Protein AF-A0A9R1X8S5-F1 (afdb_monomer_lite)

Structure (mmCIF, N/CA/C/O backbone):
data_AF-A0A9R1X8S5-F1
#
_entry.id   AF-A0A9R1X8S5-F1
#
loop_
_atom_site.group_PDB
_atom_site.id
_atom_site.type_symbol
_atom_site.label_atom_id
_atom_site.label_alt_id
_atom_site.label_comp_id
_atom_site.label_asym_id
_atom_site.label_entity_id
_atom_site.label_seq_id
_atom_site.pdbx_PDB_ins_code
_atom_site.Cartn_x
_atom_site.Cartn_y
_atom_site.Cartn_z
_atom_site.occupancy
_atom_site.B_iso_or_equiv
_atom_site.auth_seq_id
_atom_site.auth_comp_id
_atom_site.auth_asym_id
_atom_site.auth_atom_id
_atom_site.pdbx_PDB_model_num
ATOM 1 N N . MET A 1 1 ? 43.382 -39.620 19.197 1.00 37.53 1 MET A N 1
ATOM 2 C CA . MET A 1 1 ? 43.225 -40.314 17.901 1.00 37.53 1 MET A CA 1
ATOM 3 C C . MET A 1 1 ? 42.919 -39.214 16.887 1.00 37.53 1 MET A C 1
ATOM 5 O O . MET A 1 1 ? 41.791 -38.759 16.867 1.00 37.53 1 MET A O 1
ATOM 9 N N . LEU A 1 2 ? 43.884 -38.479 16.318 1.00 36.09 2 LEU A N 1
ATOM 10 C CA . LEU A 1 2 ? 44.863 -38.876 15.289 1.00 36.09 2 LEU A CA 1
ATOM 11 C C . LEU A 1 2 ? 44.283 -39.875 14.289 1.00 36.09 2 LEU A C 1
ATOM 13 O O . LEU A 1 2 ? 44.111 -41.015 14.689 1.00 36.09 2 LEU A O 1
ATOM 17 N N . PHE A 1 3 ? 43.974 -39.398 13.078 1.00 35.22 3 PHE A N 1
ATOM 18 C CA . PHE A 1 3 ? 44.136 -40.013 11.744 1.00 35.22 3 PHE A CA 1
ATOM 19 C C . PHE A 1 3 ? 43.619 -38.959 10.732 1.00 35.22 3 PHE A C 1
ATOM 21 O O . PHE A 1 3 ? 42.437 -38.638 10.751 1.00 35.22 3 PHE A O 1
ATOM 28 N N . SER A 1 4 ? 44.470 -38.136 10.110 1.00 34.88 4 SER A N 1
ATOM 29 C CA . SER A 1 4 ? 45.339 -38.388 8.940 1.00 34.88 4 SER A CA 1
ATOM 30 C C . SER A 1 4 ? 44.703 -37.866 7.647 1.00 34.88 4 SER A C 1
ATOM 32 O O . SER A 1 4 ? 43.721 -38.412 7.153 1.00 34.88 4 SER A O 1
ATOM 34 N N . GLU A 1 5 ? 45.312 -36.796 7.130 1.00 37.72 5 GLU A N 1
ATOM 35 C CA . GLU A 1 5 ? 45.160 -36.255 5.779 1.00 37.72 5 GLU A CA 1
ATOM 36 C C . GLU A 1 5 ? 45.355 -37.343 4.719 1.00 37.72 5 GLU A C 1
ATOM 38 O O . GLU A 1 5 ? 46.291 -38.140 4.790 1.00 37.72 5 GLU A O 1
ATOM 43 N N . THR A 1 6 ? 44.498 -37.331 3.701 1.00 41.88 6 THR A N 1
ATOM 44 C CA . THR A 1 6 ? 44.759 -37.995 2.424 1.00 41.88 6 THR A CA 1
ATOM 45 C C . THR A 1 6 ? 44.842 -36.916 1.353 1.00 41.88 6 THR A C 1
ATOM 47 O O . THR A 1 6 ? 43.880 -36.215 1.052 1.00 41.88 6 THR A O 1
ATOM 50 N N . HIS A 1 7 ? 46.066 -36.738 0.863 1.00 35.34 7 HIS A N 1
ATOM 51 C CA . HIS A 1 7 ? 46.405 -35.999 -0.341 1.00 35.34 7 HIS A CA 1
ATOM 52 C C . HIS A 1 7 ? 45.728 -36.665 -1.541 1.00 35.34 7 HIS A C 1
ATOM 54 O O . HIS A 1 7 ? 46.086 -37.794 -1.870 1.00 35.34 7 HIS A O 1
ATOM 60 N N . ASP A 1 8 ? 44.831 -35.954 -2.223 1.00 39.31 8 ASP A N 1
ATOM 61 C CA . ASP A 1 8 ? 44.431 -36.313 -3.583 1.00 39.31 8 ASP A CA 1
ATOM 62 C C . ASP A 1 8 ? 45.248 -35.496 -4.587 1.00 39.31 8 ASP A C 1
ATOM 64 O O . ASP A 1 8 ? 45.293 -34.262 -4.567 1.00 39.31 8 ASP A O 1
ATOM 68 N N . GLN A 1 9 ? 45.974 -36.238 -5.417 1.00 44.06 9 GLN A N 1
ATOM 69 C CA . GLN A 1 9 ? 46.922 -35.759 -6.407 1.00 44.06 9 GLN A CA 1
ATOM 70 C C . GLN A 1 9 ? 46.203 -35.162 -7.619 1.00 44.06 9 GLN A C 1
ATOM 72 O O . GLN A 1 9 ? 45.281 -35.739 -8.192 1.00 44.06 9 GLN A O 1
ATOM 77 N N . GLN A 1 10 ? 46.692 -33.998 -8.034 1.00 44.72 10 GLN A N 1
ATOM 78 C CA . GLN A 1 10 ? 46.282 -33.284 -9.236 1.00 44.72 10 GLN A CA 1
ATOM 79 C C . GLN A 1 10 ? 46.710 -34.047 -10.507 1.00 44.72 10 GLN A C 1
ATOM 81 O O . GLN A 1 10 ? 47.870 -34.459 -10.592 1.00 44.72 10 GLN A O 1
ATOM 86 N N . PRO A 1 11 ? 45.834 -34.216 -11.517 1.00 44.03 11 PRO A N 1
ATOM 87 C CA . PRO A 1 11 ? 46.217 -34.828 -12.786 1.00 44.03 11 PRO A CA 1
ATOM 88 C C . PRO A 1 11 ? 47.120 -33.896 -13.624 1.00 44.03 11 PRO A C 1
ATOM 90 O O . PRO A 1 11 ? 46.993 -32.668 -13.549 1.00 44.03 11 PRO A O 1
ATOM 93 N N . PRO A 1 12 ? 48.046 -34.461 -14.423 1.00 38.69 12 PRO A N 1
ATOM 94 C CA . PRO A 1 12 ? 49.096 -33.713 -15.105 1.00 38.69 12 PRO A CA 1
ATOM 95 C C . PRO A 1 12 ? 48.566 -32.850 -16.258 1.00 38.69 12 PRO A C 1
ATOM 97 O O . PRO A 1 12 ? 47.694 -33.252 -17.027 1.00 38.69 12 PRO A O 1
ATOM 100 N N . GLN A 1 13 ? 49.145 -31.656 -16.379 1.00 41.62 13 GLN A N 1
ATOM 101 C CA . GLN A 1 13 ? 48.945 -30.721 -17.486 1.00 41.62 13 GLN A CA 1
ATOM 102 C C . GLN A 1 13 ? 49.619 -31.266 -18.763 1.00 41.62 13 GLN A C 1
ATOM 104 O O . GLN A 1 13 ? 50.778 -31.682 -18.684 1.00 41.62 13 GLN A O 1
ATOM 109 N N . PRO A 1 14 ? 48.971 -31.234 -19.941 1.00 36.47 14 PRO A N 1
ATOM 110 C CA . PRO A 1 14 ? 49.647 -31.540 -21.195 1.00 36.47 14 PRO A CA 1
ATOM 111 C C . PRO A 1 14 ? 50.532 -30.361 -21.636 1.00 36.47 14 PRO A C 1
ATOM 113 O O . PRO A 1 14 ? 50.054 -29.252 -21.870 1.00 36.47 14 PRO A O 1
ATOM 116 N N . SER A 1 15 ? 51.836 -30.619 -21.750 1.00 32.97 15 SER A N 1
ATOM 117 C CA . SER A 1 15 ? 52.818 -29.745 -22.394 1.00 32.97 15 SER A CA 1
ATOM 118 C C . SER A 1 15 ? 52.654 -29.816 -23.912 1.00 32.97 15 SER A C 1
ATOM 120 O O . SER A 1 15 ? 52.904 -30.862 -24.512 1.00 32.97 15 SER A O 1
ATOM 122 N N . CYS A 1 16 ? 52.257 -28.709 -24.530 1.00 31.02 16 CYS A N 1
ATOM 123 C CA . CYS A 1 16 ? 52.153 -28.586 -25.979 1.00 31.02 16 CYS A CA 1
ATOM 124 C C . CYS A 1 16 ? 53.320 -27.739 -26.502 1.00 31.02 16 CYS A C 1
ATOM 126 O O . CYS A 1 16 ? 53.211 -26.519 -26.588 1.00 31.02 16 CYS A O 1
ATOM 128 N N . GLU A 1 17 ? 54.424 -28.385 -26.871 1.00 28.86 17 GLU A N 1
ATOM 129 C CA . GLU A 1 17 ? 55.383 -27.836 -27.831 1.00 28.86 17 GLU A CA 1
ATOM 130 C C . GLU A 1 17 ? 55.333 -28.694 -29.095 1.00 28.86 17 GLU A C 1
ATOM 132 O O . GLU A 1 17 ? 55.642 -29.882 -29.044 1.00 28.86 17 GLU A O 1
ATOM 137 N N . ALA A 1 18 ? 54.962 -28.090 -30.227 1.00 31.81 18 ALA A N 1
ATOM 138 C CA . ALA A 1 18 ? 55.512 -28.433 -31.534 1.00 31.81 18 ALA A CA 1
ATOM 139 C C . ALA A 1 18 ? 55.161 -27.356 -32.575 1.00 31.81 18 ALA A C 1
ATOM 141 O O . ALA A 1 18 ? 54.002 -27.147 -32.914 1.00 31.81 18 ALA A O 1
ATOM 142 N N . PHE A 1 19 ? 56.228 -26.737 -33.079 1.00 28.81 19 PHE A N 1
ATOM 143 C CA . PHE A 1 19 ? 56.495 -26.424 -34.482 1.00 28.81 19 PHE A CA 1
ATOM 144 C C . PHE A 1 19 ? 55.519 -25.556 -35.288 1.00 28.81 19 PHE A C 1
ATOM 146 O O . PHE A 1 19 ? 54.436 -25.954 -35.705 1.00 28.81 19 PHE A O 1
ATOM 153 N N . ALA A 1 20 ? 56.052 -24.385 -35.647 1.00 34.16 20 ALA A N 1
ATOM 154 C CA . ALA A 1 20 ? 55.613 -23.571 -36.762 1.00 34.16 20 ALA A CA 1
ATOM 155 C C . ALA A 1 20 ? 55.621 -24.372 -38.072 1.00 34.16 20 ALA A C 1
ATOM 157 O O . ALA A 1 20 ? 56.649 -24.915 -38.477 1.00 34.16 20 ALA A O 1
ATOM 158 N N . THR A 1 21 ? 54.496 -24.343 -38.776 1.00 35.56 21 THR A N 1
ATOM 159 C CA . THR A 1 21 ? 54.486 -24.335 -40.236 1.00 35.56 21 THR A CA 1
ATOM 160 C C . THR A 1 21 ? 53.627 -23.160 -40.675 1.00 35.56 21 THR A C 1
ATOM 162 O O . THR A 1 21 ? 52.518 -22.941 -40.194 1.00 35.56 21 THR A O 1
ATOM 165 N N . THR A 1 22 ? 54.251 -22.329 -41.494 1.00 40.75 22 THR A N 1
ATOM 166 C CA . THR A 1 22 ? 53.674 -21.215 -42.228 1.00 40.75 22 THR A CA 1
ATOM 167 C C . THR A 1 22 ? 52.607 -21.736 -43.177 1.00 40.75 22 THR A C 1
ATOM 169 O O . THR A 1 22 ? 52.942 -22.568 -44.011 1.00 40.75 22 THR A O 1
ATOM 172 N N . ASP A 1 23 ? 51.386 -21.215 -43.098 1.00 30.59 23 ASP A N 1
ATOM 173 C CA . ASP A 1 23 ? 50.546 -21.062 -44.282 1.00 30.59 23 ASP A CA 1
ATOM 174 C C . ASP A 1 23 ? 49.576 -19.886 -44.120 1.00 30.59 23 ASP A C 1
ATOM 176 O O . ASP A 1 23 ? 48.956 -19.653 -43.082 1.00 30.59 23 ASP A O 1
ATOM 180 N N . GLU A 1 24 ? 49.571 -19.104 -45.186 1.00 36.66 24 GLU A N 1
ATOM 181 C CA . GLU A 1 24 ? 48.994 -17.795 -45.444 1.00 36.66 24 GLU A CA 1
ATOM 182 C C . GLU A 1 24 ? 47.585 -17.548 -44.866 1.00 36.66 24 GLU A C 1
ATOM 184 O O . GLU A 1 24 ? 46.566 -18.019 -45.371 1.00 36.66 24 GLU A O 1
ATOM 189 N N . GLN A 1 25 ? 47.515 -16.660 -43.872 1.00 35.41 25 GLN A N 1
ATOM 190 C CA . GLN A 1 25 ? 46.388 -15.747 -43.701 1.00 35.41 25 GLN A CA 1
ATOM 191 C C . GLN A 1 25 ? 46.851 -14.341 -44.071 1.00 35.41 25 GLN A C 1
ATOM 193 O O . GLN A 1 25 ? 47.800 -13.845 -43.477 1.00 35.41 25 GLN A O 1
ATOM 198 N N . GLU A 1 26 ? 46.152 -13.694 -45.001 1.00 32.12 26 GLU A N 1
ATOM 199 C CA . GLU A 1 26 ? 45.777 -12.274 -44.914 1.00 32.12 26 GLU A CA 1
ATOM 200 C C . GLU A 1 26 ? 44.805 -11.980 -46.070 1.00 32.12 26 GLU A C 1
ATOM 202 O O . GLU A 1 26 ? 45.117 -12.127 -47.246 1.00 32.12 26 GLU A O 1
ATOM 207 N N . ALA A 1 27 ? 43.519 -11.812 -45.778 1.00 38.19 27 ALA A N 1
ATOM 208 C CA . ALA A 1 27 ? 42.918 -10.605 -45.209 1.00 38.19 27 ALA A CA 1
ATOM 209 C C . ALA A 1 27 ? 42.419 -9.677 -46.321 1.00 38.19 27 ALA A C 1
ATOM 211 O O . ALA A 1 27 ? 43.126 -9.316 -47.262 1.00 38.19 27 ALA A O 1
ATOM 212 N N . ALA A 1 28 ? 41.151 -9.279 -46.206 1.00 40.12 28 ALA A N 1
ATOM 213 C CA . ALA A 1 28 ? 40.581 -8.219 -47.017 1.00 40.12 28 ALA A CA 1
ATOM 214 C C . ALA A 1 28 ? 41.514 -6.999 -46.959 1.00 40.12 28 ALA A C 1
ATOM 216 O O . ALA A 1 28 ? 41.747 -6.448 -45.886 1.00 40.12 28 ALA A O 1
ATOM 217 N N . SER A 1 29 ? 42.067 -6.602 -48.109 1.00 40.44 29 SER A N 1
ATOM 218 C CA . SER A 1 29 ? 43.065 -5.535 -48.216 1.00 40.44 29 SER A CA 1
ATOM 219 C C . SER A 1 29 ? 42.503 -4.190 -47.730 1.00 40.44 29 SER A C 1
ATOM 221 O O . SER A 1 29 ? 41.934 -3.405 -48.490 1.00 40.44 29 SER A O 1
ATOM 223 N N . GLY A 1 30 ? 42.658 -3.913 -46.437 1.00 41.94 30 GLY A N 1
ATOM 224 C CA . GLY A 1 30 ? 42.301 -2.658 -45.788 1.00 41.94 30 GLY A CA 1
ATOM 225 C C . GLY A 1 30 ? 43.497 -1.714 -45.727 1.00 41.94 30 GLY A C 1
ATOM 226 O O . GLY A 1 30 ? 44.060 -1.489 -44.662 1.00 41.94 30 GLY A O 1
ATOM 227 N N . LYS A 1 31 ? 43.917 -1.143 -46.862 1.00 56.78 31 LYS A N 1
ATOM 228 C CA . LYS A 1 31 ? 44.973 -0.111 -46.872 1.00 56.78 31 LYS A CA 1
ATOM 229 C C . LYS A 1 31 ? 44.481 1.141 -46.122 1.00 56.78 31 LYS A C 1
ATOM 231 O O . LYS A 1 31 ? 43.443 1.694 -46.488 1.00 56.78 31 LYS A O 1
ATOM 236 N N . SER A 1 32 ? 45.250 1.661 -45.153 1.00 57.19 32 SER A N 1
ATOM 237 C CA . SER A 1 32 ? 44.872 2.824 -44.308 1.00 57.19 32 SER A CA 1
ATOM 238 C C . SER A 1 32 ? 44.693 4.160 -45.055 1.00 57.19 32 SER A C 1
ATOM 240 O O . SER A 1 32 ? 44.324 5.169 -44.461 1.00 57.19 32 SER A O 1
ATOM 242 N N . LYS A 1 33 ? 44.899 4.173 -46.379 1.00 56.41 33 LYS A N 1
ATOM 243 C CA . LYS A 1 33 ? 44.662 5.329 -47.260 1.00 56.41 33 LYS A CA 1
ATOM 244 C C . LYS A 1 33 ? 43.215 5.423 -47.762 1.00 56.41 33 LYS A C 1
ATOM 246 O O . LYS A 1 33 ? 42.839 6.425 -48.370 1.00 56.41 33 LYS A O 1
ATOM 251 N N . ASN A 1 34 ? 42.390 4.410 -47.505 1.00 56.28 34 ASN A N 1
ATOM 252 C CA . ASN A 1 34 ? 41.013 4.364 -47.979 1.00 56.28 34 ASN A CA 1
ATOM 253 C C . ASN A 1 34 ? 40.075 4.901 -46.893 1.00 56.28 34 ASN A C 1
ATOM 255 O O . ASN A 1 34 ? 39.657 4.177 -45.996 1.00 56.28 34 ASN A O 1
ATOM 259 N N . GLY A 1 35 ? 39.751 6.194 -46.966 1.00 64.12 35 GLY A N 1
ATOM 260 C CA . GLY A 1 35 ? 38.795 6.811 -46.044 1.00 64.12 35 GLY A CA 1
ATOM 261 C C . GLY A 1 35 ? 37.398 6.173 -46.102 1.00 64.12 35 GLY A C 1
ATOM 262 O O . GLY A 1 35 ? 37.053 5.438 -47.028 1.00 64.12 35 GLY A O 1
ATOM 263 N N . THR A 1 36 ? 36.528 6.551 -45.166 1.00 67.00 36 THR A N 1
ATOM 264 C CA . THR A 1 36 ? 35.139 6.062 -45.005 1.00 67.00 36 THR A CA 1
ATOM 265 C C . THR A 1 36 ? 34.192 6.385 -46.175 1.00 67.00 36 THR A C 1
ATOM 267 O O . THR A 1 36 ? 32.988 6.135 -46.101 1.00 67.00 36 THR A O 1
ATOM 270 N N . LYS A 1 37 ? 34.711 6.913 -47.294 1.00 67.88 37 LYS A N 1
ATOM 271 C CA . LYS A 1 37 ? 33.951 7.333 -48.481 1.00 67.88 37 LYS A CA 1
ATOM 272 C C . LYS A 1 37 ? 33.128 6.196 -49.085 1.00 67.88 37 LYS A C 1
ATOM 274 O O . LYS A 1 37 ? 32.024 6.446 -49.564 1.00 67.88 37 LYS A O 1
ATOM 279 N N . HIS A 1 38 ? 33.624 4.958 -49.029 1.00 70.81 38 HIS A N 1
ATOM 280 C CA . HIS A 1 38 ? 32.861 3.799 -49.493 1.00 70.81 38 HIS A CA 1
ATOM 281 C C . HIS A 1 38 ? 31.618 3.560 -48.625 1.00 70.81 38 HIS A C 1
ATOM 283 O O . HIS A 1 38 ? 30.515 3.418 -49.160 1.00 70.81 38 HIS A O 1
ATOM 289 N N . LEU A 1 39 ? 31.779 3.587 -47.300 1.00 67.75 39 LEU A N 1
ATOM 290 C CA . LEU A 1 39 ? 30.678 3.414 -46.358 1.00 67.75 39 LEU A CA 1
ATOM 291 C C . LEU A 1 39 ? 29.693 4.591 -46.421 1.00 67.75 39 LEU A C 1
ATOM 293 O O . LEU A 1 39 ? 28.489 4.381 -46.349 1.00 67.75 39 LEU A O 1
ATOM 297 N N . HIS A 1 40 ? 30.174 5.816 -46.660 1.00 71.50 40 HIS A N 1
ATOM 298 C CA . HIS A 1 40 ? 29.325 6.998 -46.871 1.00 71.50 40 HIS A CA 1
ATOM 299 C C . HIS A 1 40 ? 28.508 6.919 -48.167 1.00 71.50 40 HIS A C 1
ATOM 301 O O . HIS A 1 40 ? 27.339 7.303 -48.203 1.00 71.50 40 HIS A O 1
ATOM 307 N N . LYS A 1 41 ? 29.101 6.386 -49.243 1.00 74.19 41 LYS A N 1
ATOM 308 C CA . LYS A 1 41 ? 28.397 6.130 -50.507 1.00 74.19 41 LYS A CA 1
ATOM 309 C C . LYS A 1 41 ? 27.336 5.042 -50.338 1.00 74.19 41 LYS A C 1
ATOM 311 O O . LYS A 1 41 ? 26.236 5.191 -50.861 1.00 74.19 41 LYS A O 1
ATOM 316 N N . HIS A 1 42 ? 27.633 3.998 -49.561 1.00 73.38 42 HIS A N 1
ATOM 317 C CA . HIS A 1 42 ? 26.634 3.009 -49.159 1.00 73.38 42 HIS A CA 1
ATOM 318 C C . HIS A 1 42 ? 25.529 3.652 -48.308 1.00 73.38 42 HIS A C 1
ATOM 320 O O . HIS A 1 42 ? 24.362 3.483 -48.627 1.00 73.38 42 HIS A O 1
ATOM 326 N N . TYR A 1 43 ? 25.870 4.459 -47.298 1.00 68.88 43 TYR A N 1
ATOM 327 C CA . TYR A 1 43 ? 24.906 5.146 -46.430 1.00 68.88 43 TYR A CA 1
ATOM 328 C C . TYR A 1 43 ? 23.881 5.972 -47.218 1.00 68.88 43 TYR A C 1
ATOM 330 O O . TYR A 1 43 ? 22.691 5.912 -46.921 1.00 68.88 43 TYR A O 1
ATOM 338 N N . LYS A 1 44 ? 24.319 6.695 -48.255 1.00 71.19 44 LYS A N 1
ATOM 339 C CA . LYS A 1 44 ? 23.428 7.507 -49.098 1.00 71.19 44 LYS A CA 1
ATOM 340 C C . LYS A 1 44 ? 22.522 6.690 -50.028 1.00 71.19 44 LYS A C 1
ATOM 342 O O . LYS A 1 44 ? 21.427 7.148 -50.330 1.00 71.19 44 LYS A O 1
ATOM 347 N N . ASN A 1 45 ? 22.959 5.506 -50.465 1.00 66.25 45 ASN A N 1
ATOM 348 C CA . ASN A 1 45 ? 22.245 4.682 -51.452 1.00 66.25 45 ASN A CA 1
ATOM 349 C C . ASN A 1 45 ? 21.611 3.406 -50.868 1.00 66.25 45 ASN A C 1
ATOM 351 O O . ASN A 1 45 ? 21.027 2.615 -51.609 1.00 66.25 45 ASN A O 1
ATOM 355 N N . CYS A 1 46 ? 21.730 3.165 -49.562 1.00 61.97 46 CYS A N 1
ATOM 356 C CA . CYS A 1 46 ? 21.235 1.946 -48.939 1.00 61.97 46 CYS A CA 1
ATOM 357 C C . CYS A 1 46 ? 19.706 1.973 -48.813 1.00 61.97 46 CYS A C 1
ATOM 359 O O . CYS A 1 46 ? 19.140 2.638 -47.944 1.00 61.97 46 CYS A O 1
ATOM 361 N N . ASN A 1 47 ? 19.035 1.170 -49.643 1.00 60.78 47 ASN A N 1
ATOM 362 C CA . ASN A 1 47 ? 17.588 0.950 -49.575 1.00 60.78 47 ASN A CA 1
ATOM 363 C C . ASN A 1 47 ? 17.118 0.351 -48.233 1.00 60.78 47 ASN A C 1
ATOM 365 O O . ASN A 1 47 ? 15.937 0.466 -47.912 1.00 60.78 47 ASN A O 1
ATOM 369 N N . ALA A 1 48 ? 18.015 -0.241 -47.432 1.00 59.06 48 ALA A N 1
ATOM 370 C CA . ALA A 1 48 ? 17.677 -0.851 -46.142 1.00 59.06 48 ALA A CA 1
ATOM 371 C C . ALA A 1 48 ? 17.428 0.171 -45.013 1.00 59.06 48 ALA A C 1
ATOM 373 O O . ALA A 1 48 ? 16.868 -0.189 -43.982 1.00 59.06 48 ALA A O 1
ATOM 374 N N . ARG A 1 49 ? 17.789 1.453 -45.192 1.00 54.06 49 ARG A N 1
ATOM 375 C CA . ARG A 1 49 ? 17.545 2.520 -44.197 1.00 54.06 49 ARG A CA 1
ATOM 376 C C . ARG A 1 49 ? 16.314 3.388 -44.484 1.00 54.06 49 ARG A C 1
ATOM 378 O O . ARG A 1 49 ? 16.187 4.473 -43.924 1.00 54.06 49 ARG A O 1
ATOM 385 N N . LYS A 1 50 ? 15.369 2.919 -45.308 1.00 53.09 50 LYS A N 1
ATOM 386 C CA . LYS A 1 50 ? 14.064 3.596 -45.461 1.00 53.09 50 LYS A CA 1
ATOM 387 C C . LYS A 1 50 ? 13.209 3.569 -44.184 1.00 53.09 50 LYS A C 1
ATOM 389 O O . LYS A 1 50 ? 12.273 4.355 -44.083 1.00 53.09 50 LYS A O 1
ATOM 394 N N . ASN A 1 51 ? 13.555 2.744 -43.196 1.00 56.91 51 ASN A N 1
ATOM 395 C CA . ASN A 1 51 ? 12.885 2.746 -41.900 1.00 56.91 51 ASN A CA 1
ATOM 396 C C . ASN A 1 51 ? 13.528 3.771 -40.963 1.00 56.91 51 ASN A C 1
ATOM 398 O O . ASN A 1 51 ? 14.637 3.584 -40.459 1.00 56.91 51 ASN A O 1
ATOM 402 N N . LYS A 1 52 ? 12.803 4.873 -40.744 1.00 54.75 52 LYS A N 1
ATOM 403 C CA . LYS A 1 52 ? 13.021 5.745 -39.594 1.00 54.75 52 LYS A CA 1
ATOM 404 C C . LYS A 1 52 ? 12.581 4.982 -38.348 1.00 54.75 52 LYS A C 1
ATOM 406 O O . LYS A 1 52 ? 11.461 4.492 -38.299 1.00 54.75 52 LYS A O 1
ATOM 411 N N . ASP A 1 53 ? 13.472 4.975 -37.366 1.00 52.25 53 ASP A N 1
ATOM 412 C CA . ASP A 1 53 ? 13.269 4.496 -36.003 1.00 52.25 53 ASP A CA 1
ATOM 413 C C . ASP A 1 53 ? 13.181 2.968 -35.840 1.00 52.25 53 ASP A C 1
ATOM 415 O O . ASP A 1 53 ? 12.211 2.317 -36.217 1.00 52.25 53 ASP A O 1
ATOM 419 N N . ILE A 1 54 ? 14.192 2.394 -35.181 1.00 55.19 54 ILE A N 1
ATOM 420 C CA . ILE A 1 54 ? 14.151 1.040 -34.602 1.00 55.19 54 ILE A CA 1
ATOM 421 C C . ILE A 1 54 ? 13.323 1.118 -33.306 1.00 55.19 54 ILE A C 1
ATOM 423 O O . ILE A 1 54 ? 13.753 0.720 -32.228 1.00 55.19 54 ILE A O 1
ATOM 427 N N . ARG A 1 55 ? 12.128 1.704 -33.377 1.00 54.16 55 ARG A N 1
ATOM 428 C CA . ARG A 1 55 ? 11.117 1.493 -32.349 1.00 54.16 55 ARG A CA 1
ATOM 429 C C . ARG A 1 55 ? 10.472 0.176 -32.717 1.00 54.16 55 ARG A C 1
ATOM 431 O O . ARG A 1 55 ? 9.857 0.069 -33.772 1.00 54.16 55 ARG A O 1
ATOM 438 N N . HIS A 1 56 ? 10.707 -0.840 -31.896 1.00 55.34 56 HIS A N 1
ATOM 439 C CA . HIS A 1 56 ? 10.140 -2.170 -32.063 1.00 55.34 56 HIS A CA 1
ATOM 440 C C . HIS A 1 56 ? 8.608 -2.072 -32.155 1.00 55.34 56 HIS A C 1
ATOM 442 O O . HIS A 1 56 ? 7.920 -2.127 -31.140 1.00 55.34 56 HIS A O 1
ATOM 448 N N . SER A 1 57 ? 8.050 -1.942 -33.363 1.00 51.44 57 SER A N 1
ATOM 449 C CA . SER A 1 57 ? 6.676 -2.364 -33.599 1.00 51.44 57 SER A CA 1
ATOM 450 C C . SER A 1 57 ? 6.726 -3.886 -33.598 1.00 51.44 57 SER A C 1
ATOM 452 O O . SER A 1 57 ? 7.124 -4.505 -34.588 1.00 51.44 57 SER A O 1
ATOM 454 N N . ILE A 1 58 ? 6.424 -4.499 -32.457 1.00 58.16 58 ILE A N 1
ATOM 455 C CA . ILE A 1 58 ? 6.243 -5.946 -32.397 1.00 58.16 58 ILE A CA 1
ATOM 456 C C . ILE A 1 58 ? 4.986 -6.239 -33.222 1.00 58.16 58 ILE A C 1
ATOM 458 O O . ILE A 1 58 ? 3.874 -5.888 -32.832 1.00 58.16 58 ILE A O 1
ATOM 462 N N . LEU A 1 59 ? 5.178 -6.793 -34.418 1.00 47.88 59 LEU A N 1
ATOM 463 C CA . LEU A 1 59 ? 4.095 -7.209 -35.298 1.00 47.88 59 LEU A CA 1
ATOM 464 C C . LEU A 1 59 ? 3.572 -8.554 -34.786 1.00 47.88 59 LEU A C 1
ATOM 466 O O . LEU A 1 59 ? 4.228 -9.575 -34.973 1.00 47.88 59 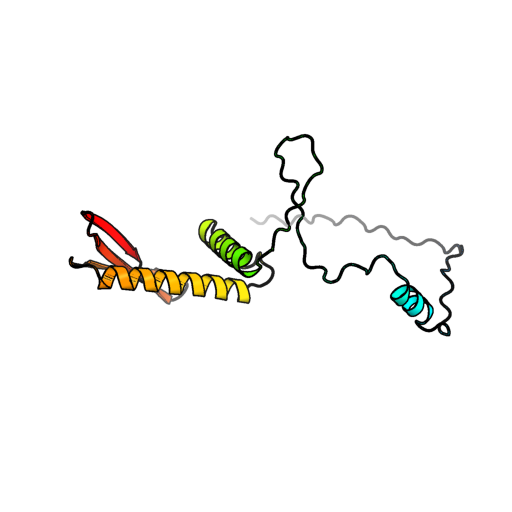LEU A O 1
ATOM 470 N N . ASN A 1 60 ? 2.399 -8.566 -34.154 1.00 56.22 60 ASN A N 1
ATOM 471 C CA . ASN A 1 60 ? 1.708 -9.817 -33.845 1.00 56.22 60 ASN A CA 1
ATOM 472 C C . ASN A 1 60 ? 0.731 -10.152 -34.982 1.00 56.22 60 ASN A C 1
ATOM 474 O O . ASN A 1 60 ? -0.126 -9.321 -35.303 1.00 56.22 60 ASN A O 1
ATOM 478 N N . PRO A 1 61 ? 0.787 -11.354 -35.582 1.00 44.91 61 PRO A N 1
ATOM 479 C CA . PRO A 1 61 ? -0.269 -11.802 -36.471 1.00 44.91 61 PRO A CA 1
ATOM 480 C C . PRO A 1 61 ? -1.509 -12.086 -35.620 1.00 44.91 61 PRO A C 1
ATOM 482 O O . PRO A 1 61 ? -1.569 -13.075 -34.890 1.00 44.91 61 PRO A O 1
ATOM 485 N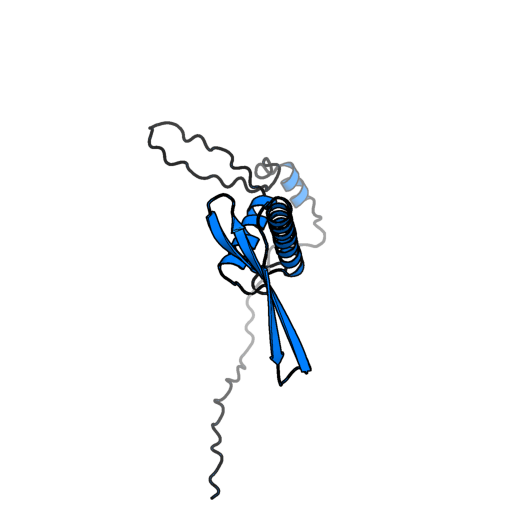 N . ARG A 1 62 ? -2.511 -11.204 -35.689 1.00 46.09 62 ARG A N 1
ATOM 486 C CA . ARG A 1 62 ? -3.834 -11.482 -35.127 1.00 46.09 62 ARG A CA 1
ATOM 487 C C . ARG A 1 62 ? -4.437 -12.628 -35.936 1.00 46.09 62 ARG A C 1
ATOM 489 O O . ARG A 1 62 ? -4.881 -12.424 -37.063 1.00 46.09 62 ARG A O 1
ATOM 496 N N . GLN A 1 63 ? -4.424 -13.840 -35.385 1.00 53.94 63 GLN A N 1
ATOM 497 C CA . GLN A 1 63 ? -5.209 -14.938 -35.934 1.00 53.94 63 GLN A CA 1
ATOM 498 C C . GLN A 1 63 ? -6.685 -14.668 -35.650 1.00 53.94 63 GLN A C 1
ATOM 500 O O . GLN A 1 63 ? -7.232 -15.103 -34.645 1.00 53.94 63 GLN A O 1
ATOM 505 N N . GLU A 1 64 ? -7.344 -13.977 -36.569 1.00 50.34 64 GLU A N 1
ATOM 506 C CA . GLU A 1 64 ? -8.754 -14.231 -36.822 1.00 50.34 64 GLU A CA 1
ATOM 507 C C . GLU A 1 64 ? -8.854 -14.711 -38.266 1.00 50.34 64 GLU A C 1
ATOM 509 O O . GLU A 1 64 ? -8.613 -13.959 -39.208 1.00 50.34 64 GLU A O 1
ATOM 514 N N . LYS A 1 65 ? -9.130 -16.012 -38.422 1.00 51.31 65 LYS A N 1
ATOM 515 C CA . LYS A 1 65 ? -9.407 -16.663 -39.705 1.00 51.31 65 LYS A CA 1
ATOM 516 C C . LYS A 1 65 ? -10.499 -15.887 -40.444 1.00 51.31 65 LYS A C 1
ATOM 518 O O . LYS A 1 65 ? -11.679 -16.119 -40.195 1.00 51.31 65 LYS A O 1
ATOM 523 N N . LYS A 1 66 ? -10.113 -15.024 -41.378 1.00 43.25 66 LYS A N 1
ATOM 524 C CA . LYS A 1 66 ? -10.893 -14.685 -42.570 1.00 43.25 66 LYS A CA 1
ATOM 525 C C . LYS A 1 66 ? -9.910 -14.535 -43.718 1.00 43.25 66 LYS A C 1
ATOM 527 O O . LYS A 1 66 ? -8.915 -13.830 -43.595 1.00 43.25 66 LYS A O 1
ATOM 532 N N . GLU A 1 67 ? -10.168 -15.276 -44.784 1.00 49.44 67 GLU A N 1
ATOM 533 C CA . GLU A 1 67 ? -9.385 -15.301 -46.014 1.00 49.44 67 GLU A CA 1
ATOM 534 C C . GLU A 1 67 ? -9.342 -13.885 -46.606 1.00 49.44 67 GLU A C 1
ATOM 536 O O . GLU A 1 67 ? -10.290 -13.408 -47.222 1.00 49.44 67 GLU A O 1
ATOM 541 N N . GLY A 1 68 ? -8.265 -13.163 -46.314 1.00 59.88 68 GLY A N 1
ATOM 542 C CA . GLY A 1 68 ? -8.047 -11.778 -46.706 1.00 59.88 68 GLY A CA 1
ATOM 543 C C . GLY A 1 68 ? -6.640 -11.327 -46.302 1.00 59.88 68 GLY A C 1
ATOM 544 O O . GLY A 1 68 ? -6.024 -11.954 -45.434 1.00 59.88 68 GLY A O 1
ATOM 545 N N . PRO A 1 69 ? -6.085 -10.281 -46.942 1.00 48.41 69 PRO A N 1
ATOM 546 C CA . PRO A 1 69 ? -4.733 -9.818 -46.654 1.00 48.41 69 PRO A CA 1
ATOM 547 C C . PRO A 1 69 ? -4.612 -9.408 -45.181 1.00 48.41 69 PRO A C 1
ATOM 549 O O . PRO A 1 69 ? -5.409 -8.626 -44.665 1.00 48.41 69 PRO A O 1
ATOM 552 N N . ILE A 1 70 ? -3.608 -9.970 -44.506 1.00 54.50 70 ILE A N 1
ATOM 553 C CA . ILE A 1 70 ? -3.340 -9.781 -43.078 1.00 54.50 70 ILE A CA 1
ATOM 554 C C . ILE A 1 70 ? -3.038 -8.299 -42.828 1.00 54.50 70 ILE A C 1
ATOM 556 O O . ILE A 1 70 ? -1.971 -7.803 -43.190 1.00 54.50 70 ILE A O 1
ATOM 560 N N . SER A 1 71 ? -3.975 -7.586 -42.202 1.00 56.72 71 SER A N 1
ATOM 561 C CA . SER A 1 71 ? -3.732 -6.233 -41.704 1.00 56.72 71 SER A CA 1
ATOM 562 C C . SER A 1 71 ? -2.937 -6.325 -40.403 1.00 56.72 71 SER A C 1
ATOM 564 O O . SER A 1 71 ? -3.434 -6.805 -39.382 1.00 56.72 71 SER A O 1
ATOM 566 N N . LEU A 1 72 ? -1.675 -5.904 -40.450 1.00 55.59 72 LEU A N 1
ATOM 567 C CA . LEU A 1 72 ? -0.808 -5.826 -39.283 1.00 55.59 72 LEU A CA 1
ATOM 568 C C . LEU A 1 72 ? -1.156 -4.556 -38.497 1.00 55.59 72 LEU A C 1
ATOM 570 O O . LEU A 1 72 ? -0.792 -3.450 -38.891 1.00 55.59 72 LEU A O 1
ATOM 574 N N . GLY A 1 73 ? -1.877 -4.707 -37.386 1.00 59.22 73 GLY A N 1
ATOM 575 C CA . GLY A 1 73 ? -2.089 -3.607 -36.448 1.00 59.22 73 GLY A CA 1
ATOM 576 C C . GLY A 1 73 ? -0.770 -3.235 -35.770 1.00 59.22 73 GLY A C 1
ATOM 577 O O . GLY A 1 73 ? -0.111 -4.093 -35.186 1.00 59.22 73 GLY A O 1
ATOM 578 N N . ALA A 1 74 ? -0.373 -1.965 -35.840 1.00 63.47 74 ALA A N 1
ATOM 579 C CA . ALA A 1 74 ? 0.791 -1.471 -35.116 1.00 63.47 74 ALA A CA 1
ATOM 580 C C . ALA A 1 74 ? 0.510 -1.494 -33.602 1.00 63.47 74 ALA A C 1
ATOM 582 O O . ALA A 1 74 ? -0.341 -0.749 -33.119 1.00 63.47 74 ALA A O 1
ATOM 583 N N . HIS A 1 75 ? 1.218 -2.338 -32.845 1.00 68.06 75 HIS A N 1
ATOM 584 C CA . HIS A 1 75 ? 1.247 -2.239 -31.387 1.00 68.06 75 HIS A CA 1
ATOM 585 C C . HIS A 1 75 ? 2.231 -1.137 -30.979 1.00 68.06 75 HIS A C 1
ATOM 587 O O . HIS A 1 75 ? 3.417 -1.196 -31.311 1.00 68.06 75 HIS A O 1
ATOM 593 N N . THR A 1 76 ? 1.743 -0.121 -30.270 1.00 74.56 76 THR A N 1
ATOM 594 C CA . THR A 1 76 ? 2.590 0.902 -29.653 1.00 74.56 76 THR A CA 1
ATOM 595 C C . THR A 1 76 ? 3.094 0.376 -28.315 1.00 74.56 76 THR A C 1
ATOM 597 O O . THR A 1 76 ? 2.331 0.294 -27.356 1.00 74.56 76 THR A O 1
ATOM 600 N N . PHE A 1 77 ? 4.371 0.003 -28.254 1.00 80.94 77 PHE A N 1
ATOM 601 C CA . PHE A 1 77 ? 5.012 -0.405 -27.009 1.00 80.94 77 PHE A CA 1
ATOM 602 C C . PHE A 1 77 ? 5.175 0.802 -26.072 1.00 80.94 77 PHE A C 1
ATOM 604 O O . PHE A 1 77 ? 5.874 1.761 -26.411 1.00 80.94 77 PHE A O 1
ATOM 611 N N . ASP A 1 78 ? 4.548 0.738 -24.895 1.00 86.31 78 ASP A N 1
ATOM 612 C CA . ASP A 1 78 ? 4.764 1.694 -23.809 1.00 86.31 78 ASP A CA 1
ATOM 613 C C . ASP A 1 78 ? 5.740 1.107 -22.778 1.00 86.31 78 ASP A C 1
ATOM 615 O O . ASP A 1 78 ? 5.464 0.126 -22.074 1.00 86.31 78 ASP A O 1
ATOM 619 N N . GLN A 1 79 ? 6.913 1.731 -22.697 1.00 84.38 79 GLN A N 1
ATOM 620 C CA . GLN A 1 79 ? 7.990 1.328 -21.802 1.00 84.38 79 GLN A CA 1
ATOM 621 C C . GLN A 1 79 ? 7.621 1.491 -20.320 1.00 84.38 79 GLN A C 1
ATOM 623 O O . GLN A 1 79 ? 8.143 0.742 -19.492 1.00 84.38 79 GLN A O 1
ATOM 628 N N . ASN A 1 80 ? 6.757 2.451 -19.973 1.00 86.88 80 ASN A N 1
ATOM 629 C CA . ASN A 1 80 ? 6.381 2.729 -18.586 1.00 86.88 80 ASN A CA 1
ATOM 630 C C . ASN A 1 80 ? 5.393 1.688 -18.065 1.00 86.88 80 ASN A C 1
ATOM 632 O O . ASN A 1 80 ? 5.583 1.178 -16.966 1.00 86.88 80 ASN A O 1
ATOM 636 N N . VAL A 1 81 ? 4.402 1.314 -18.880 1.00 87.06 81 VAL A N 1
ATOM 637 C CA . VAL A 1 81 ? 3.441 0.250 -18.537 1.00 87.06 81 VAL A CA 1
ATOM 638 C C . VAL A 1 81 ? 4.175 -1.069 -18.306 1.00 87.06 81 VAL A C 1
ATOM 640 O O . VAL A 1 81 ? 4.006 -1.710 -17.276 1.00 87.06 81 VAL A O 1
ATOM 643 N N . SER A 1 82 ? 5.102 -1.408 -19.205 1.00 88.56 82 SER A N 1
ATOM 644 C CA . SER A 1 82 ? 5.916 -2.622 -19.076 1.00 88.56 82 SER A CA 1
ATOM 645 C C . SER A 1 82 ? 6.775 -2.630 -17.804 1.00 88.56 82 SER A C 1
ATOM 647 O O . SER A 1 82 ? 7.025 -3.685 -17.225 1.00 88.56 82 SER A O 1
ATOM 649 N N . ARG A 1 83 ? 7.249 -1.458 -17.361 1.00 89.12 83 ARG A N 1
ATOM 650 C CA . ARG A 1 83 ? 8.027 -1.322 -16.120 1.00 89.12 83 ARG A CA 1
ATOM 651 C C . ARG A 1 83 ? 7.169 -1.461 -14.871 1.00 89.12 83 ARG A C 1
ATOM 653 O O . ARG A 1 83 ? 7.602 -2.114 -13.928 1.00 89.12 83 ARG A O 1
ATOM 660 N N . ASP A 1 84 ? 5.976 -0.880 -14.876 1.00 90.44 84 ASP A N 1
ATOM 661 C CA . ASP A 1 84 ? 5.011 -1.024 -13.786 1.00 90.44 84 ASP A CA 1
ATOM 662 C C . ASP A 1 84 ? 4.583 -2.492 -13.622 1.00 90.44 84 ASP A C 1
ATOM 664 O O . ASP A 1 84 ? 4.621 -3.040 -12.519 1.00 90.44 84 ASP A O 1
ATOM 668 N N . ASP A 1 85 ? 4.293 -3.179 -14.728 1.00 90.88 85 ASP A N 1
ATOM 669 C CA . ASP A 1 85 ? 3.958 -4.607 -14.715 1.00 90.88 85 ASP A CA 1
ATOM 670 C C . ASP A 1 85 ? 5.122 -5.468 -14.216 1.00 90.88 85 ASP A C 1
ATOM 672 O O . ASP A 1 85 ? 4.924 -6.381 -13.411 1.00 90.88 85 ASP A O 1
ATOM 676 N N . LEU A 1 86 ? 6.353 -5.139 -14.615 1.00 90.44 86 LEU A N 1
ATOM 677 C CA . LEU A 1 86 ? 7.550 -5.795 -14.097 1.00 90.44 86 LEU A CA 1
ATOM 678 C C . LEU A 1 86 ? 7.700 -5.595 -12.583 1.00 90.44 86 LEU A C 1
ATOM 680 O O . LEU A 1 86 ? 7.973 -6.553 -11.862 1.00 90.44 86 LEU A O 1
ATOM 684 N N . ALA A 1 87 ? 7.513 -4.372 -12.082 1.00 91.69 87 ALA A N 1
ATOM 685 C CA . ALA A 1 87 ? 7.613 -4.078 -10.656 1.00 91.69 87 ALA A CA 1
ATOM 686 C C . ALA A 1 87 ? 6.551 -4.843 -9.850 1.00 91.69 87 ALA A C 1
ATOM 688 O O . ALA A 1 87 ? 6.879 -5.452 -8.830 1.00 91.69 87 ALA A O 1
ATOM 689 N N . LYS A 1 88 ? 5.308 -4.909 -10.343 1.00 92.25 88 LYS A N 1
ATOM 690 C CA . LYS A 1 88 ? 4.254 -5.743 -9.745 1.00 92.25 88 LYS A CA 1
ATOM 691 C C . LYS A 1 88 ? 4.621 -7.221 -9.768 1.00 92.25 88 LYS A C 1
ATOM 693 O O . LYS A 1 88 ? 4.450 -7.892 -8.756 1.00 92.25 88 LYS A O 1
ATOM 698 N N . MET A 1 89 ? 5.163 -7.725 -10.876 1.00 91.62 89 MET A N 1
ATOM 699 C CA . MET A 1 89 ? 5.601 -9.118 -10.985 1.00 91.62 89 MET A CA 1
ATOM 700 C C . MET A 1 89 ? 6.691 -9.443 -9.952 1.00 91.62 89 MET A C 1
ATOM 702 O O . MET A 1 89 ? 6.623 -10.475 -9.288 1.00 91.62 89 MET A O 1
ATOM 706 N N . ILE A 1 90 ? 7.669 -8.550 -9.769 1.00 91.69 90 ILE A N 1
ATOM 707 C CA . ILE A 1 90 ? 8.727 -8.698 -8.759 1.00 91.69 90 ILE A CA 1
ATOM 708 C C . ILE A 1 90 ? 8.140 -8.762 -7.349 1.00 91.69 90 ILE A C 1
ATOM 710 O O . ILE A 1 90 ? 8.539 -9.628 -6.575 1.00 91.69 90 ILE A O 1
ATOM 714 N N . ILE A 1 91 ? 7.203 -7.866 -7.024 1.00 92.00 91 ILE A N 1
ATOM 715 C CA . ILE A 1 91 ? 6.554 -7.811 -5.707 1.00 92.00 91 ILE A CA 1
ATOM 716 C C . ILE A 1 91 ? 5.728 -9.079 -5.455 1.00 92.00 91 ILE A C 1
ATOM 718 O O . ILE A 1 91 ? 5.845 -9.676 -4.392 1.00 92.00 91 ILE A O 1
ATOM 722 N N . LEU A 1 92 ? 4.916 -9.503 -6.429 1.00 93.62 92 LEU A N 1
ATOM 723 C CA . LEU A 1 92 ? 3.999 -10.639 -6.288 1.00 93.62 92 LEU A CA 1
ATOM 724 C C . LEU A 1 92 ? 4.716 -11.986 -6.149 1.00 93.62 92 LEU A C 1
ATOM 726 O O . LEU A 1 92 ? 4.222 -12.867 -5.453 1.00 93.62 92 LEU A O 1
ATOM 730 N N . HIS A 1 93 ? 5.857 -12.152 -6.818 1.00 91.81 93 HIS A N 1
ATOM 731 C CA . HIS A 1 93 ? 6.627 -13.399 -6.816 1.00 91.81 93 HIS A CA 1
ATOM 732 C C . HIS A 1 93 ? 7.888 -13.339 -5.942 1.00 91.81 93 HIS A C 1
ATOM 734 O O . HIS A 1 93 ? 8.709 -14.251 -6.004 1.00 91.81 93 HIS A O 1
ATOM 740 N N . GLU A 1 94 ? 8.066 -12.268 -5.164 1.00 88.75 94 GLU A N 1
ATOM 741 C CA . GLU A 1 94 ? 9.206 -12.070 -4.257 1.00 88.75 94 GLU A CA 1
ATOM 742 C C . GLU A 1 94 ? 10.580 -12.228 -4.942 1.00 88.75 94 GLU A C 1
ATOM 744 O O . GLU A 1 94 ? 11.554 -12.709 -4.355 1.00 88.75 94 GLU A O 1
ATOM 749 N N . TYR A 1 95 ? 10.686 -11.812 -6.209 1.00 89.25 95 TYR A N 1
ATOM 750 C CA . TYR A 1 95 ? 11.926 -11.978 -6.963 1.00 89.25 95 TYR A CA 1
ATOM 751 C C . TYR A 1 95 ? 13.060 -11.121 -6.392 1.00 89.25 95 TYR A C 1
ATOM 753 O O . TYR A 1 95 ? 12.863 -9.963 -6.003 1.00 89.25 95 TYR A O 1
ATOM 761 N N . PRO A 1 96 ? 14.303 -11.631 -6.415 1.00 87.25 96 PRO A N 1
ATOM 762 C CA . PRO A 1 96 ? 15.425 -10.890 -5.884 1.00 87.25 96 PRO A CA 1
ATOM 763 C C . PRO A 1 96 ? 15.731 -9.672 -6.770 1.00 87.25 96 PRO A C 1
ATOM 765 O O . PRO A 1 96 ? 15.927 -9.761 -7.984 1.00 87.25 96 PRO A O 1
ATOM 768 N N . LEU A 1 97 ? 15.857 -8.501 -6.136 1.00 83.00 97 LEU A N 1
ATOM 769 C CA . LEU A 1 97 ? 16.101 -7.210 -6.806 1.00 83.00 97 LEU A CA 1
ATOM 770 C C . LEU A 1 97 ? 17.454 -7.119 -7.541 1.00 83.00 97 LEU A C 1
ATOM 772 O O . LEU A 1 97 ? 17.789 -6.073 -8.095 1.00 83.00 97 LEU A O 1
ATOM 776 N N . ASN A 1 98 ? 18.285 -8.159 -7.470 1.00 80.50 98 ASN A N 1
ATOM 777 C CA . ASN A 1 98 ? 19.588 -8.240 -8.131 1.00 80.50 98 ASN A CA 1
ATOM 778 C C . ASN A 1 98 ? 19.522 -8.860 -9.535 1.00 80.50 98 ASN A C 1
ATOM 780 O O . ASN A 1 98 ? 20.481 -8.711 -10.280 1.00 80.50 98 ASN A O 1
ATOM 784 N N . MET A 1 99 ? 18.418 -9.526 -9.886 1.00 74.50 99 MET A N 1
ATOM 785 C CA . MET A 1 99 ? 18.263 -10.236 -11.158 1.00 74.50 99 MET A CA 1
ATOM 786 C C . MET A 1 99 ? 18.038 -9.285 -12.344 1.00 74.50 99 MET A C 1
ATOM 788 O O . MET A 1 99 ? 18.185 -9.673 -13.497 1.00 74.50 99 MET A O 1
ATOM 792 N N . HIS A 1 100 ? 17.702 -8.025 -12.072 1.00 72.19 100 HIS A N 1
ATOM 793 C CA . HIS A 1 100 ? 17.289 -7.071 -13.090 1.00 72.19 100 HIS A CA 1
ATOM 794 C C . HIS A 1 100 ? 18.368 -6.042 -13.437 1.00 72.19 100 HIS A C 1
ATOM 796 O O . HIS A 1 100 ? 19.154 -5.618 -12.589 1.00 72.19 100 HIS A O 1
ATOM 802 N N . LEU A 1 101 ? 18.319 -5.577 -14.689 1.00 68.19 101 LEU A N 1
ATOM 803 C CA . LEU A 1 101 ? 19.326 -4.725 -15.332 1.00 68.19 101 LEU A CA 1
ATOM 804 C C . LEU A 1 101 ? 19.587 -3.388 -14.615 1.00 68.19 101 LEU A C 1
ATOM 806 O O . LEU A 1 101 ? 20.681 -2.844 -14.733 1.00 68.19 101 LEU A O 1
ATOM 810 N N . SER A 1 102 ? 18.624 -2.859 -13.848 1.00 82.00 102 SER A N 1
ATOM 811 C CA . SER A 1 102 ? 18.838 -1.664 -13.023 1.00 82.00 102 SER A CA 1
ATOM 812 C C . SER A 1 102 ? 18.148 -1.760 -11.664 1.00 82.00 102 SER A C 1
ATOM 814 O O . SER A 1 102 ? 16.953 -1.493 -11.504 1.00 82.00 102 SER A O 1
ATOM 816 N N . ARG A 1 103 ? 18.946 -2.089 -10.645 1.00 85.12 103 ARG A N 1
ATOM 817 C CA . ARG A 1 103 ? 18.510 -2.152 -9.246 1.00 85.12 103 ARG A CA 1
ATOM 818 C C . ARG A 1 103 ? 17.952 -0.819 -8.744 1.00 85.12 103 ARG A C 1
ATOM 820 O O . ARG A 1 103 ? 17.008 -0.816 -7.964 1.00 85.12 103 ARG A O 1
ATOM 827 N N . THR A 1 104 ? 18.566 0.303 -9.110 1.00 87.88 104 THR A N 1
ATOM 828 C CA . THR A 1 104 ? 18.161 1.636 -8.629 1.00 87.88 104 THR A CA 1
ATOM 829 C C . THR A 1 104 ? 16.809 2.035 -9.198 1.00 87.88 104 THR A C 1
ATOM 831 O O . THR A 1 104 ? 15.953 2.519 -8.465 1.00 87.88 104 THR A O 1
ATOM 834 N N . THR A 1 105 ? 16.604 1.755 -10.481 1.00 88.38 105 THR A N 1
ATOM 835 C CA . THR A 1 105 ? 15.366 2.031 -11.202 1.00 88.38 105 THR A CA 1
ATOM 836 C C . THR A 1 105 ? 14.199 1.235 -10.624 1.00 88.38 105 THR A C 1
ATOM 838 O O . THR A 1 105 ? 13.214 1.828 -10.211 1.00 88.38 105 THR A O 1
ATOM 841 N N . ILE A 1 106 ? 14.350 -0.083 -10.469 1.00 90.00 106 ILE A N 1
ATOM 842 C CA . ILE A 1 106 ? 13.290 -0.933 -9.903 1.00 90.00 106 ILE A CA 1
ATOM 843 C C . ILE A 1 106 ? 12.997 -0.588 -8.446 1.00 90.00 106 ILE A C 1
ATOM 845 O O . ILE A 1 106 ? 11.846 -0.605 -8.028 1.00 90.00 106 ILE A O 1
ATOM 849 N N . LYS A 1 107 ? 14.022 -0.237 -7.660 1.00 90.94 107 LYS A N 1
ATOM 850 C CA . LYS A 1 107 ? 13.806 0.252 -6.294 1.00 90.94 107 LYS A CA 1
ATOM 851 C C . LYS A 1 107 ? 12.949 1.516 -6.268 1.00 90.94 107 LYS A C 1
ATOM 853 O O . LYS A 1 107 ? 12.125 1.640 -5.370 1.00 90.94 107 LYS A O 1
ATOM 858 N N . SER A 1 108 ? 13.162 2.439 -7.209 1.00 92.44 108 SER A N 1
ATOM 859 C CA . SER A 1 108 ? 12.322 3.634 -7.338 1.00 92.44 108 SER A CA 1
ATOM 860 C C . SER A 1 108 ? 10.893 3.247 -7.702 1.00 92.44 108 SER A C 1
ATOM 862 O O . SER A 1 108 ? 9.979 3.620 -6.981 1.00 92.44 108 SER A O 1
ATOM 864 N N . ASP A 1 109 ? 10.719 2.417 -8.732 1.00 92.62 109 ASP A N 1
ATOM 865 C CA . ASP A 1 109 ? 9.398 2.001 -9.216 1.00 92.62 109 ASP A CA 1
ATOM 866 C C . ASP A 1 109 ? 8.587 1.293 -8.104 1.00 92.62 109 ASP A C 1
ATOM 868 O O . ASP A 1 109 ? 7.430 1.622 -7.854 1.00 92.62 109 ASP A O 1
ATOM 872 N N . ILE A 1 110 ? 9.214 0.381 -7.346 1.00 93.69 110 ILE A N 1
ATOM 873 C CA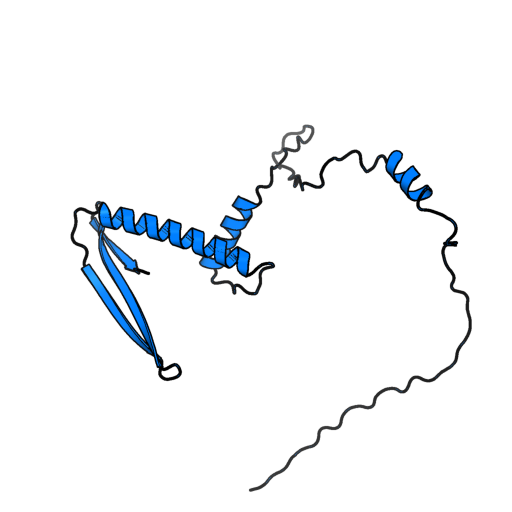 . ILE A 1 110 ? 8.586 -0.289 -6.190 1.00 93.69 110 ILE A CA 1
ATOM 874 C C . ILE A 1 110 ? 8.219 0.717 -5.092 1.00 93.69 110 ILE A C 1
ATOM 876 O O . ILE A 1 110 ? 7.160 0.604 -4.471 1.00 93.69 110 ILE A O 1
ATOM 880 N N . LYS A 1 111 ? 9.087 1.702 -4.832 1.00 94.31 111 LYS A N 1
ATOM 881 C CA . LYS A 1 111 ? 8.823 2.747 -3.839 1.00 94.31 111 LYS A CA 1
ATOM 882 C C . LYS A 1 111 ? 7.619 3.600 -4.240 1.00 94.31 111 LYS A C 1
ATOM 884 O O . LYS A 1 111 ? 6.800 3.920 -3.382 1.00 94.31 111 LYS A O 1
ATOM 889 N N . ASP A 1 112 ? 7.488 3.924 -5.520 1.00 95.25 112 ASP A N 1
ATOM 890 C CA . ASP A 1 112 ? 6.369 4.710 -6.037 1.00 95.25 112 ASP A CA 1
ATOM 891 C C . ASP A 1 112 ? 5.047 3.935 -5.919 1.00 95.25 112 ASP A C 1
ATOM 893 O O . ASP A 1 112 ? 4.048 4.480 -5.437 1.00 95.25 112 ASP A O 1
ATOM 897 N N . ILE A 1 113 ? 5.054 2.634 -6.242 1.00 95.00 113 ILE A N 1
ATOM 898 C CA . ILE A 1 113 ? 3.907 1.740 -6.012 1.00 95.00 113 ILE A CA 1
ATOM 899 C C . ILE A 1 113 ? 3.523 1.746 -4.528 1.00 95.00 113 ILE A C 1
ATOM 901 O O . ILE A 1 113 ? 2.354 1.958 -4.194 1.00 95.00 113 ILE A O 1
ATOM 905 N N . PHE A 1 114 ? 4.496 1.587 -3.631 1.00 95.00 114 PHE A N 1
ATOM 906 C CA . PHE A 1 114 ? 4.262 1.595 -2.189 1.00 95.00 114 PHE A CA 1
ATOM 907 C C . PHE A 1 114 ? 3.641 2.909 -1.690 1.00 95.00 114 PHE A C 1
ATOM 909 O O . PHE A 1 114 ? 2.650 2.875 -0.959 1.00 95.00 114 PHE A O 1
ATOM 916 N N . GLU A 1 115 ? 4.168 4.069 -2.089 1.00 96.19 115 GLU A N 1
ATOM 917 C CA . GLU A 1 115 ? 3.610 5.363 -1.670 1.00 96.19 115 GLU A CA 1
ATOM 918 C C . GLU A 1 115 ? 2.186 5.577 -2.215 1.00 96.19 115 GLU A C 1
ATOM 920 O O . GLU A 1 115 ? 1.325 6.151 -1.532 1.00 96.19 115 GLU A O 1
ATOM 925 N N . SER A 1 116 ? 1.896 5.054 -3.412 1.00 95.50 116 SER A N 1
ATOM 926 C CA . SER A 1 116 ? 0.546 5.077 -3.978 1.00 95.50 116 SER A CA 1
ATOM 927 C C . SER A 1 116 ? -0.441 4.245 -3.144 1.00 95.50 116 SER A C 1
ATOM 929 O O . SER A 1 116 ? -1.508 4.744 -2.775 1.00 95.50 116 SER A O 1
ATOM 931 N N . GLU A 1 117 ? -0.071 3.020 -2.756 1.00 94.69 117 GLU A N 1
ATOM 932 C CA . GLU A 1 117 ? -0.895 2.129 -1.927 1.00 94.69 117 GLU A CA 1
ATOM 933 C C . GLU A 1 117 ? -1.075 2.680 -0.511 1.00 94.69 117 GLU A C 1
ATOM 935 O O . GLU A 1 117 ? -2.184 2.722 0.028 1.00 94.69 117 GLU A O 1
ATOM 940 N N . LYS A 1 118 ? -0.005 3.221 0.070 1.00 94.81 118 LYS A N 1
ATOM 941 C CA . LYS A 1 118 ? -0.033 3.918 1.357 1.00 94.81 118 LYS A CA 1
ATOM 942 C C . LYS A 1 118 ? -1.022 5.079 1.356 1.00 94.81 118 LYS A C 1
ATOM 944 O O . LYS A 1 118 ? -1.773 5.254 2.317 1.00 94.81 118 LYS A O 1
ATOM 949 N N . THR A 1 119 ? -1.071 5.854 0.276 1.00 95.81 119 THR A N 1
ATOM 950 C CA . THR A 1 119 ? -2.038 6.951 0.128 1.00 95.81 119 THR A CA 1
ATOM 951 C C . THR A 1 119 ? -3.475 6.433 0.041 1.00 95.81 119 THR A C 1
ATOM 953 O O . THR A 1 119 ? -4.373 7.027 0.644 1.00 95.81 119 THR A O 1
ATOM 956 N N . LYS A 1 120 ? -3.709 5.304 -0.644 1.00 94.88 120 LYS A N 1
ATOM 957 C CA . LYS A 1 120 ? -5.031 4.653 -0.691 1.00 94.88 120 LYS A CA 1
ATOM 958 C C . LYS A 1 120 ? -5.475 4.195 0.698 1.00 94.88 120 LYS A C 1
ATOM 960 O O . LYS A 1 120 ? -6.586 4.517 1.107 1.00 94.88 120 LYS A O 1
ATOM 965 N N . ILE A 1 121 ? -4.600 3.526 1.453 1.00 93.44 121 ILE A N 1
ATOM 966 C CA . ILE A 1 121 ? -4.898 3.066 2.820 1.00 93.44 121 ILE A CA 1
ATOM 967 C C . ILE A 1 121 ? -5.213 4.249 3.736 1.00 93.44 121 ILE A C 1
ATOM 969 O O . ILE A 1 121 ? -6.215 4.219 4.446 1.00 93.44 121 ILE A O 1
ATOM 973 N N . LYS A 1 122 ? -4.409 5.320 3.685 1.00 94.31 122 LYS A N 1
ATOM 974 C CA . LYS A 1 122 ? -4.677 6.549 4.447 1.00 94.31 122 LYS A CA 1
ATOM 975 C C . LYS A 1 122 ? -6.061 7.107 4.140 1.00 94.31 122 LYS A C 1
ATOM 977 O O . LYS A 1 122 ? -6.796 7.425 5.064 1.00 94.31 122 LYS A O 1
ATOM 982 N N . ARG A 1 123 ? -6.431 7.180 2.858 1.00 94.38 123 ARG A N 1
ATOM 983 C CA . ARG A 1 123 ? -7.753 7.655 2.439 1.00 94.38 123 ARG A CA 1
ATOM 984 C C . ARG A 1 123 ? -8.870 6.802 3.035 1.00 94.38 123 ARG A C 1
ATOM 986 O O . ARG A 1 123 ? -9.786 7.375 3.605 1.00 94.38 123 ARG A O 1
ATOM 993 N N . VAL A 1 124 ? -8.764 5.475 2.937 1.00 92.75 124 VAL A N 1
ATOM 994 C CA . VAL A 1 124 ? -9.765 4.540 3.480 1.00 92.75 124 VAL A CA 1
ATOM 995 C C . VAL A 1 124 ? -9.902 4.697 4.994 1.00 92.75 124 VAL A C 1
ATOM 997 O O . VAL A 1 124 ? -11.014 4.806 5.501 1.00 92.75 124 VAL A O 1
ATOM 1000 N N . LEU A 1 125 ? -8.783 4.773 5.717 1.00 93.31 125 LEU A N 1
ATOM 1001 C CA . LEU A 1 125 ? -8.796 4.966 7.167 1.00 93.31 125 LEU A CA 1
ATOM 1002 C C . LEU A 1 125 ? -9.379 6.326 7.568 1.00 93.31 125 LEU A C 1
ATOM 1004 O O . LEU A 1 125 ? -10.094 6.401 8.560 1.00 93.31 125 LEU A O 1
ATOM 1008 N N . SER A 1 126 ? -9.107 7.389 6.804 1.00 93.19 126 SER A N 1
ATOM 1009 C CA . SER A 1 126 ? -9.671 8.722 7.056 1.00 93.19 126 SER A CA 1
ATOM 1010 C C . SER A 1 126 ? -11.155 8.834 6.701 1.00 93.19 126 SER A C 1
ATOM 1012 O O . SER A 1 126 ? -11.860 9.616 7.329 1.00 93.19 126 SER A O 1
ATOM 1014 N N . SER A 1 127 ? -11.634 8.096 5.694 1.00 93.62 127 SER A N 1
ATOM 1015 C CA . SER A 1 127 ? -13.051 8.088 5.312 1.00 93.62 127 SER A CA 1
ATOM 1016 C C . SER A 1 127 ? -13.903 7.154 6.170 1.00 93.62 127 SER A C 1
ATOM 1018 O O . SER A 1 127 ? -15.125 7.292 6.176 1.00 93.62 127 SER A O 1
ATOM 1020 N N . ASN A 1 128 ? -13.281 6.200 6.866 1.00 92.75 128 ASN A N 1
ATOM 1021 C CA . ASN A 1 128 ? -13.987 5.245 7.706 1.00 92.75 128 ASN A CA 1
ATOM 1022 C C . ASN A 1 128 ? -14.696 5.957 8.869 1.00 92.75 128 ASN A C 1
ATOM 1024 O O . ASN A 1 128 ? -14.066 6.656 9.661 1.00 92.75 128 ASN A O 1
ATOM 1028 N N . LYS A 1 129 ? -16.009 5.742 8.998 1.00 91.19 129 LYS A N 1
ATOM 1029 C CA . LYS A 1 129 ? -16.818 6.274 10.110 1.00 91.19 129 LYS A CA 1
ATOM 1030 C C . LYS A 1 129 ? -16.733 5.405 11.368 1.00 91.19 129 LYS A C 1
ATOM 1032 O O . LYS A 1 129 ? -17.147 5.837 12.444 1.00 91.19 129 LYS A O 1
ATOM 1037 N N . GLY A 1 130 ? -16.251 4.171 11.223 1.00 90.50 130 GLY A N 1
ATOM 1038 C CA . GLY A 1 130 ? -16.087 3.219 12.311 1.00 90.50 130 GLY A CA 1
ATOM 1039 C C . GLY A 1 130 ? -14.880 3.510 13.204 1.00 90.50 130 GLY A C 1
ATOM 1040 O O . GLY A 1 130 ? -14.082 4.417 12.972 1.00 90.50 130 GLY A O 1
ATOM 1041 N N . ARG A 1 131 ? -14.726 2.691 14.247 1.00 93.56 131 ARG A N 1
ATOM 1042 C CA . ARG A 1 131 ? -13.530 2.709 15.098 1.00 93.56 131 ARG A CA 1
ATOM 1043 C C . ARG A 1 131 ? -12.406 1.918 14.432 1.00 93.56 131 ARG A C 1
ATOM 1045 O O . ARG A 1 131 ? -12.651 0.875 13.828 1.00 93.56 131 ARG A O 1
ATOM 1052 N N . VAL A 1 132 ? -11.180 2.397 14.606 1.00 95.75 132 VAL A N 1
ATOM 1053 C CA . VAL A 1 132 ? -9.956 1.699 14.205 1.00 95.75 132 VAL A CA 1
ATOM 1054 C C . VAL A 1 132 ? -9.208 1.311 15.476 1.00 95.75 132 VAL A C 1
ATOM 1056 O O . VAL A 1 132 ? -8.925 2.168 16.312 1.00 95.75 132 VAL A O 1
ATOM 1059 N N . ALA A 1 133 ? -8.909 0.027 15.635 1.00 96.50 133 ALA A N 1
ATOM 1060 C CA . ALA A 1 133 ? -8.011 -0.477 16.665 1.00 96.50 133 ALA A CA 1
ATOM 1061 C C . ALA A 1 133 ? -6.609 -0.641 16.071 1.00 96.50 133 ALA A C 1
ATOM 1063 O O . ALA A 1 133 ? -6.467 -1.050 14.922 1.00 96.50 133 ALA A O 1
ATOM 1064 N N . VAL A 1 134 ? -5.571 -0.327 16.839 1.00 96.62 134 VAL A N 1
ATOM 1065 C CA . VAL A 1 134 ? -4.178 -0.438 16.393 1.00 96.62 134 VAL A CA 1
ATOM 1066 C C . VAL A 1 134 ? -3.432 -1.356 17.350 1.00 96.62 134 VAL A C 1
ATOM 1068 O O . VAL A 1 134 ? -3.538 -1.195 18.564 1.00 96.62 134 VAL A O 1
ATOM 1071 N N . THR A 1 135 ? -2.704 -2.323 16.805 1.00 97.06 135 THR A N 1
ATOM 1072 C CA . THR A 1 135 ? -1.852 -3.253 17.550 1.00 97.06 135 THR A CA 1
ATOM 1073 C C . THR A 1 135 ? -0.407 -3.078 17.102 1.00 97.06 135 THR A C 1
ATOM 1075 O O . THR A 1 135 ? -0.144 -2.832 15.926 1.00 97.06 135 THR A O 1
ATOM 1078 N N . ASN A 1 136 ? 0.533 -3.195 18.038 1.00 96.19 1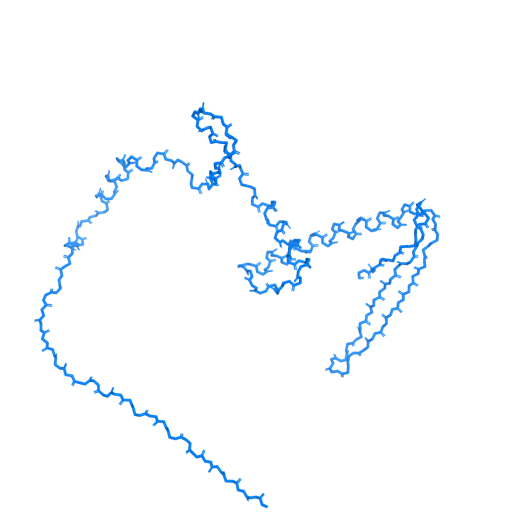36 ASN A N 1
ATOM 1079 C CA . ASN A 1 136 ? 1.960 -3.119 17.746 1.00 96.19 136 ASN A CA 1
ATOM 1080 C C . ASN A 1 136 ? 2.600 -4.431 18.193 1.00 96.19 136 ASN A C 1
ATOM 1082 O O . ASN A 1 136 ? 2.497 -4.784 19.367 1.00 96.19 136 ASN A O 1
ATOM 1086 N N . ASP A 1 137 ? 3.264 -5.122 17.274 1.00 94.38 137 ASP A N 1
ATOM 1087 C CA . ASP A 1 137 ? 4.106 -6.277 17.576 1.00 94.38 137 ASP A CA 1
ATOM 1088 C C . ASP A 1 137 ? 5.576 -5.869 17.483 1.00 94.38 137 ASP A C 1
ATOM 1090 O O . ASP A 1 137 ? 5.956 -5.105 16.593 1.00 94.38 137 ASP A O 1
ATOM 1094 N N . MET A 1 138 ? 6.399 -6.340 18.416 1.00 93.06 138 MET A N 1
ATOM 1095 C CA . MET A 1 138 ? 7.814 -5.994 18.505 1.00 93.06 138 MET A CA 1
ATOM 1096 C C . MET A 1 138 ? 8.646 -7.247 18.713 1.00 93.06 138 MET A C 1
ATOM 1098 O O . MET A 1 138 ? 8.411 -8.017 19.641 1.00 93.06 138 MET A O 1
ATOM 1102 N N . TRP A 1 139 ?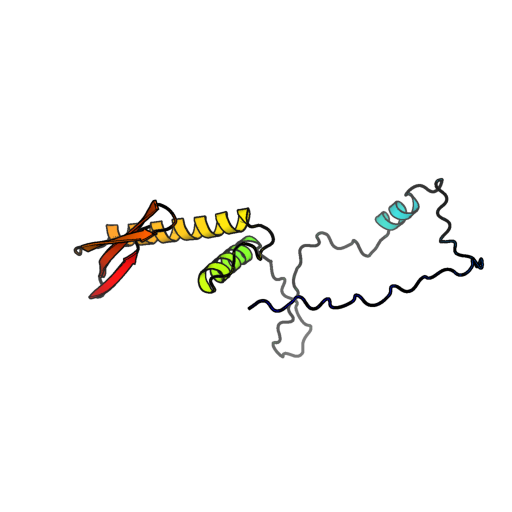 9.701 -7.396 17.919 1.00 93.56 139 TRP A N 1
ATOM 1103 C CA . TRP A 1 139 ? 10.680 -8.457 18.117 1.00 93.56 139 TRP A CA 1
ATOM 1104 C C . TRP A 1 139 ? 12.097 -7.911 18.035 1.00 93.56 139 TRP A C 1
ATOM 1106 O O . TRP A 1 139 ? 12.397 -6.952 17.321 1.00 93.56 139 TRP A O 1
ATOM 1116 N N . THR A 1 140 ? 13.000 -8.539 18.781 1.00 90.81 140 THR A N 1
ATOM 1117 C CA . THR A 1 140 ? 14.422 -8.196 18.775 1.00 90.81 140 THR A CA 1
ATOM 1118 C C . THR A 1 140 ? 15.213 -9.318 18.130 1.00 90.81 140 THR A C 1
ATOM 1120 O O . THR A 1 140 ? 14.923 -10.497 18.329 1.00 90.81 140 THR A O 1
ATOM 1123 N N . THR A 1 141 ? 16.218 -8.970 17.331 1.00 89.94 141 THR A N 1
ATOM 1124 C CA . THR A 1 141 ? 17.137 -9.971 16.780 1.00 89.94 141 THR A CA 1
ATOM 1125 C C . THR A 1 141 ? 18.411 -10.008 17.611 1.00 89.94 141 THR A C 1
ATOM 1127 O O . THR A 1 141 ? 19.103 -8.996 17.754 1.00 89.94 141 THR A O 1
ATOM 1130 N N . SER A 1 142 ? 18.734 -11.191 18.135 1.00 80.94 142 SER A N 1
ATOM 1131 C CA . SER A 1 142 ? 19.864 -11.425 19.046 1.00 80.94 142 SER A CA 1
ATOM 1132 C C . SER A 1 142 ? 21.221 -11.036 18.452 1.00 80.94 142 SER A C 1
ATOM 1134 O O . SER A 1 142 ? 22.107 -10.576 19.166 1.00 80.94 142 SER A O 1
ATOM 1136 N N . ASN A 1 143 ? 21.376 -11.171 17.137 1.00 78.62 143 ASN A N 1
ATOM 1137 C CA . ASN A 1 143 ? 22.640 -10.980 16.428 1.00 78.62 143 ASN A CA 1
ATOM 1138 C C . ASN A 1 143 ? 22.911 -9.533 15.967 1.00 78.62 143 ASN A C 1
ATOM 1140 O O . ASN A 1 143 ? 24.047 -9.221 15.622 1.00 78.62 143 ASN A O 1
ATOM 1144 N N . GLN A 1 144 ? 21.908 -8.649 15.941 1.00 74.75 144 GLN A N 1
ATOM 1145 C CA . GLN A 1 144 ? 22.029 -7.319 15.319 1.00 74.75 144 GLN A CA 1
ATOM 1146 C C . GLN A 1 144 ? 21.717 -6.150 16.261 1.00 74.75 144 GLN A C 1
ATOM 1148 O O . GLN A 1 144 ? 21.804 -5.005 15.823 1.00 74.75 144 GLN A O 1
ATOM 1153 N N . LYS A 1 145 ? 21.354 -6.400 17.532 1.00 81.69 145 LYS A N 1
ATOM 1154 C CA . LYS A 1 145 ? 20.886 -5.363 18.484 1.00 81.69 145 LYS A CA 1
ATOM 1155 C C . LYS A 1 145 ? 19.818 -4.435 17.872 1.00 81.69 145 LYS A C 1
ATOM 1157 O O . LYS A 1 145 ? 19.770 -3.244 18.165 1.00 81.69 145 LYS A O 1
ATOM 1162 N N . ARG A 1 146 ? 18.978 -4.978 16.985 1.00 88.12 146 ARG A N 1
ATOM 1163 C CA . ARG A 1 146 ? 17.880 -4.262 16.325 1.00 88.12 146 ARG A CA 1
ATOM 1164 C C . ARG A 1 146 ? 16.554 -4.748 16.888 1.00 88.12 146 ARG A C 1
ATOM 1166 O O . ARG A 1 146 ? 16.364 -5.952 17.064 1.00 88.12 146 ARG A O 1
ATOM 1173 N N . CYS A 1 147 ? 15.663 -3.799 17.154 1.00 89.75 147 CYS A N 1
ATOM 1174 C CA . CYS A 1 147 ? 14.257 -4.054 17.426 1.00 89.75 147 CYS A CA 1
ATOM 1175 C C . CYS A 1 147 ? 13.469 -3.703 16.170 1.00 89.75 147 CYS A C 1
ATOM 1177 O O . CYS A 1 147 ? 13.644 -2.620 15.612 1.00 89.75 147 CYS A O 1
ATOM 1179 N N . TYR A 1 148 ? 12.616 -4.616 15.743 1.00 91.56 148 TYR A N 1
ATOM 1180 C CA . TYR A 1 148 ? 11.642 -4.385 14.694 1.00 91.56 148 TYR A CA 1
ATOM 1181 C C . TYR A 1 148 ? 10.279 -4.202 15.345 1.00 91.56 148 TYR A C 1
ATOM 1183 O O . TYR A 1 148 ? 10.020 -4.747 16.419 1.00 91.56 148 TYR A O 1
ATOM 1191 N N . MET A 1 149 ? 9.439 -3.399 14.707 1.00 93.75 149 MET A N 1
ATOM 1192 C CA . MET A 1 149 ? 8.063 -3.180 15.116 1.00 93.75 149 MET A CA 1
ATOM 1193 C C . MET A 1 149 ? 7.184 -3.257 13.877 1.00 93.75 149 MET A C 1
ATOM 1195 O O . MET A 1 149 ? 7.535 -2.696 12.841 1.00 93.75 149 MET A O 1
ATOM 1199 N N . VAL A 1 150 ? 6.045 -3.925 14.003 1.00 95.44 150 VAL A N 1
ATOM 1200 C CA . VAL A 1 150 ? 4.971 -3.906 13.014 1.00 95.44 150 VAL A CA 1
ATOM 1201 C C . VAL A 1 150 ? 3.746 -3.322 13.680 1.00 95.44 150 VAL A C 1
ATOM 1203 O O . VAL A 1 150 ? 3.294 -3.811 14.713 1.00 95.44 150 VAL A O 1
ATOM 1206 N N . VAL A 1 151 ? 3.209 -2.270 13.080 1.00 96.06 151 VAL A N 1
ATOM 1207 C CA . VAL A 1 151 ? 1.957 -1.656 13.507 1.00 96.06 151 VAL A CA 1
ATOM 1208 C C . VAL A 1 151 ? 0.859 -2.187 12.596 1.00 96.06 151 VAL A C 1
ATOM 1210 O O . VAL A 1 151 ? 0.987 -2.122 11.380 1.00 96.06 151 VAL A O 1
ATOM 1213 N N . THR A 1 152 ? -0.229 -2.717 13.144 1.00 96.94 152 THR A N 1
ATOM 1214 C CA . THR A 1 152 ? -1.372 -3.213 12.366 1.00 96.94 152 THR A CA 1
ATOM 1215 C C . THR A 1 152 ? -2.636 -2.470 12.768 1.00 96.94 152 THR A C 1
ATOM 1217 O O . THR A 1 152 ? -2.978 -2.381 13.943 1.00 96.94 152 THR A O 1
ATOM 1220 N N . ALA A 1 153 ? -3.346 -1.930 11.782 1.00 96.56 153 ALA A N 1
ATOM 1221 C CA . ALA A 1 153 ? -4.670 -1.357 11.951 1.00 96.56 153 ALA A CA 1
ATOM 1222 C C . ALA A 1 153 ? -5.744 -2.411 11.671 1.00 96.56 153 ALA A C 1
ATOM 1224 O O . ALA A 1 153 ? -5.770 -3.026 10.603 1.00 96.56 153 ALA A O 1
ATOM 1225 N N . HIS A 1 154 ? -6.657 -2.557 12.620 1.00 96.00 154 HIS A N 1
ATOM 1226 C CA . HIS A 1 154 ? -7.839 -3.402 12.571 1.00 96.00 154 HIS A CA 1
ATOM 1227 C C . HIS A 1 154 ? -9.080 -2.507 12.528 1.00 96.00 154 HIS A C 1
ATOM 1229 O O . HIS A 1 154 ? -9.258 -1.644 13.391 1.00 96.00 154 HIS A O 1
ATOM 1235 N N . TYR A 1 155 ? -9.950 -2.685 11.540 1.00 95.88 155 TYR A N 1
ATOM 1236 C CA . TYR A 1 155 ? -11.182 -1.903 11.414 1.00 95.88 155 TYR A CA 1
ATOM 1237 C C . TYR A 1 155 ? -12.298 -2.720 10.764 1.00 95.88 155 TYR A C 1
ATOM 1239 O O . TYR A 1 155 ? -12.049 -3.764 10.168 1.00 95.88 155 TYR A O 1
ATOM 1247 N N . ILE A 1 156 ? -13.538 -2.260 10.912 1.00 96.56 156 ILE A N 1
ATOM 1248 C CA . ILE A 1 156 ? -14.696 -2.792 10.183 1.00 96.56 156 ILE A CA 1
ATOM 1249 C C . ILE A 1 156 ? -14.993 -1.814 9.045 1.00 96.56 156 ILE A C 1
ATOM 1251 O O . ILE A 1 156 ? -15.012 -0.606 9.289 1.00 96.56 156 ILE A O 1
ATOM 1255 N N . ASP A 1 157 ? -15.151 -2.319 7.822 1.00 92.56 157 ASP A N 1
ATOM 1256 C CA . ASP A 1 157 ? -15.487 -1.506 6.649 1.00 92.56 157 ASP A CA 1
ATOM 1257 C C . ASP A 1 157 ? -16.999 -1.208 6.545 1.00 92.56 157 ASP A C 1
ATOM 1259 O O . ASP A 1 157 ? -17.816 -1.728 7.309 1.00 92.56 157 ASP A O 1
ATOM 1263 N N . ASP A 1 158 ? -17.390 -0.372 5.578 1.00 91.69 158 ASP A N 1
ATOM 1264 C CA . ASP A 1 158 ? -18.801 -0.025 5.336 1.00 91.69 158 ASP A CA 1
ATOM 1265 C C . ASP A 1 158 ? -19.654 -1.232 4.896 1.00 91.69 158 ASP A C 1
ATOM 1267 O O . ASP A 1 158 ? -20.879 -1.203 4.998 1.00 91.69 158 ASP A O 1
ATOM 1271 N N . SER A 1 159 ? -19.015 -2.300 4.410 1.00 93.31 159 SER A N 1
ATOM 1272 C CA . SER A 1 159 ? -19.653 -3.569 4.039 1.00 93.31 159 SER A CA 1
ATOM 1273 C C . SER A 1 159 ? -19.683 -4.574 5.199 1.00 93.31 159 SER A C 1
ATOM 1275 O O . SER A 1 159 ? -20.008 -5.740 4.989 1.00 93.31 159 SER A O 1
ATOM 1277 N N . TRP A 1 160 ? -19.375 -4.122 6.420 1.00 92.25 160 TRP A N 1
ATOM 1278 C CA . TRP A 1 16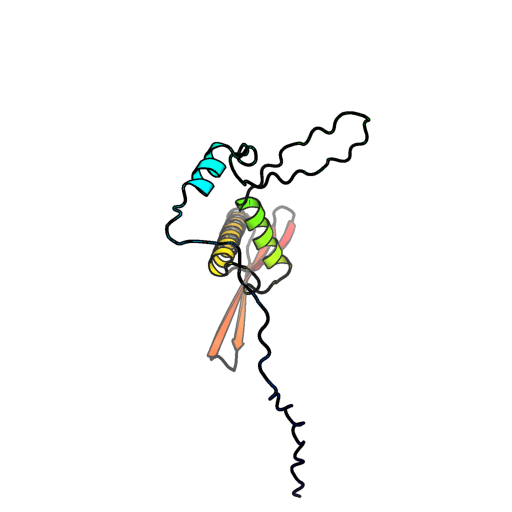0 ? -19.341 -4.920 7.645 1.00 92.25 160 TRP A CA 1
ATOM 1279 C C . TRP A 1 160 ? -18.307 -6.062 7.647 1.00 92.25 160 TRP A C 1
ATOM 1281 O O . TRP A 1 160 ? -18.442 -7.044 8.378 1.00 92.25 160 TRP A O 1
ATOM 1291 N N . ASN A 1 161 ? -17.231 -5.934 6.872 1.00 93.81 161 ASN A N 1
ATOM 1292 C CA . ASN A 1 161 ? -16.125 -6.885 6.870 1.00 93.81 161 ASN A CA 1
ATOM 1293 C C . ASN A 1 161 ? -15.009 -6.445 7.816 1.00 93.81 161 ASN A C 1
ATOM 1295 O O . ASN A 1 161 ? -14.611 -5.278 7.863 1.00 93.81 161 ASN A O 1
ATOM 1299 N N . HIS A 1 162 ? -14.442 -7.415 8.530 1.00 93.44 162 HIS A N 1
ATOM 1300 C CA . HIS A 1 162 ? -13.255 -7.199 9.346 1.00 93.44 162 HIS A CA 1
ATOM 1301 C C . HIS A 1 162 ? -12.005 -7.074 8.464 1.00 93.44 162 HIS A C 1
ATOM 1303 O O . HIS A 1 162 ? -11.655 -7.995 7.725 1.00 93.44 162 HIS A O 1
ATOM 1309 N N . CYS A 1 163 ? -11.321 -5.936 8.560 1.00 94.38 163 CYS A N 1
ATOM 1310 C CA . CYS A 1 163 ? -10.158 -5.585 7.757 1.00 94.38 163 CYS A CA 1
ATOM 1311 C C . CYS A 1 163 ? -8.912 -5.388 8.624 1.00 94.38 163 CYS A C 1
ATOM 1313 O O . CYS A 1 163 ? -8.932 -4.626 9.591 1.00 94.38 163 CYS A O 1
ATOM 1315 N N . ASN A 1 164 ? -7.801 -5.999 8.198 1.00 95.69 164 ASN A N 1
ATOM 1316 C CA . ASN A 1 164 ? -6.486 -5.862 8.826 1.00 95.69 164 ASN A CA 1
ATOM 1317 C C . ASN A 1 164 ? -5.488 -5.291 7.815 1.00 95.69 164 ASN A C 1
ATOM 1319 O O . ASN A 1 164 ? -5.360 -5.814 6.703 1.00 95.69 164 ASN A O 1
ATOM 1323 N N . LYS A 1 165 ? -4.789 -4.211 8.177 1.00 95.56 165 LYS A N 1
ATOM 1324 C CA . LYS A 1 165 ? -3.773 -3.569 7.331 1.00 95.56 165 LYS A CA 1
ATOM 1325 C C . LYS A 1 165 ? -2.535 -3.218 8.142 1.00 95.56 165 LYS A C 1
ATOM 1327 O O . LYS A 1 165 ? -2.632 -2.517 9.144 1.00 95.56 165 LYS A O 1
ATOM 1332 N N . ILE A 1 166 ? -1.377 -3.669 7.672 1.00 94.94 166 ILE A N 1
ATOM 1333 C CA . ILE A 1 166 ? -0.085 -3.274 8.234 1.00 94.94 166 ILE A CA 1
ATOM 1334 C C . ILE A 1 166 ? 0.152 -1.796 7.904 1.00 94.94 166 ILE A C 1
ATOM 1336 O O . ILE A 1 166 ? 0.037 -1.375 6.751 1.00 94.94 166 ILE A O 1
ATOM 1340 N N . LEU A 1 167 ? 0.445 -1.015 8.936 1.00 89.69 167 LEU A N 1
ATOM 1341 C CA . LEU A 1 167 ? 0.898 0.361 8.856 1.00 89.69 167 LEU A CA 1
ATOM 1342 C C . LEU A 1 167 ? 2.431 0.342 8.836 1.00 89.69 167 LEU A C 1
ATOM 1344 O O . LEU A 1 167 ? 3.065 -0.312 9.660 1.00 89.69 167 LEU A O 1
ATOM 1348 N N . TRP A 1 168 ? 2.962 0.996 7.807 1.00 80.75 168 TRP A N 1
ATOM 1349 C CA . TRP A 1 168 ? 4.361 1.024 7.362 1.00 80.75 168 TRP A CA 1
ATOM 1350 C C . TRP A 1 168 ? 5.417 1.274 8.440 1.00 80.75 168 TRP A C 1
ATOM 1352 O O . TRP A 1 168 ? 5.147 2.060 9.377 1.00 80.75 168 TRP A O 1
#

pLDDT: mean 72.34, std 22.36, range [28.81, 97.06]

Radius of gyration: 32.93 Å; chains: 1; bounding box: 76×49×70 Å

Organism: Lactuca sativa (NCBI:txid4236)

Foldseek 3Di:
DDDDDDDDDDDDDDDDDDDDDDDDDDDDPPDVVDDCVVVVVCVVPPPVPPDDDPPDQPFDQPPDDDPDPGDGDRDRDDPVVVLLVVLVVCVVVVPDLVVDPDSVVSVVSVVVVVVVVLVVVVVQVVPAPWDKDKDKDWDADPPPRDIDIWIKIWTQHPVRDIDIDIDD

Sequence (168 aa):
MLFSETHDQQPPQPSCEAFATTDEQEAASGKSKNGTKHLHKHYKNCNARKNKDIRHSILNPRQEKKEGPISLGAHTFDQNVSRDDLAKMIILHEYPLNMHLSRTTIKSDIKDIFESEKTKIKRVLSSNKGRVAVTNDMWTTSNQKRCYMVVTAHYIDDSWNHCNKILW

InterPro domains:
  IPR053031 Cuticle-associated protein [PTHR34396] (29-167)

Secondary structure (DSSP, 8-state):
------PPPPPPPP-------------S---TT--THHHHHHHHH-GGG-----------------SS----------HHHHHHHHHHHHHHTT--TTSSS-HHHHHHHHHHHHHHHHHHHHHHHHH--S-EEEEEEEEEETTTTEEEEEEEEEEE-TTS-EEEEEE-